Protein AF-A0A9X8MGQ5-F1 (afdb_monomer)

Solvent-accessible surface area (backbone atoms only — not comparable to full-atom values): 3345 Å² total; per-residue (Å²): 134,87,83,68,80,85,65,57,62,97,82,38,66,55,76,89,44,44,48,81,48,6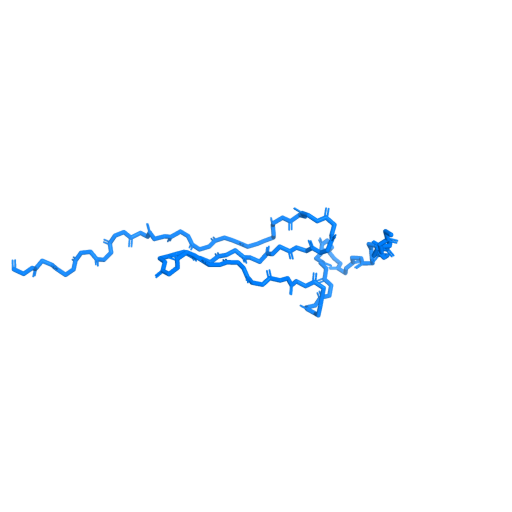7,83,89,63,35,44,34,38,33,34,78,87,68,48,73,86,46,75,48,72,68,72,84,77,69,77,85,124

pLDDT: mean 81.15, std 13.78, range [47.0, 94.0]

Radius of gyration: 14.45 Å; Cα contacts (8 Å, |Δi|>4): 56; chains: 1; bounding box: 31×16×46 Å

Foldseek 3Di:
DDDDPQPADVNHGPPVQWDWDDPPAKIFTAGVVRDTPDIGHHPDPPVPD

Structure (mmCIF, N/CA/C/O backbone):
data_AF-A0A9X8MGQ5-F1
#
_entry.id   AF-A0A9X8MGQ5-F1
#
loop_
_atom_site.group_PDB
_atom_site.id
_atom_site.type_symbol
_atom_site.label_atom_id
_atom_site.label_alt_id
_atom_site.label_comp_id
_atom_site.label_asym_id
_atom_site.label_entity_id
_atom_site.label_seq_id
_atom_site.pdbx_PDB_ins_code
_atom_site.Cartn_x
_atom_site.Cartn_y
_atom_site.Cartn_z
_atom_site.occupancy
_atom_site.B_iso_or_equiv
_atom_site.auth_seq_id
_atom_site.auth_comp_id
_atom_site.auth_asym_id
_atom_site.auth_atom_id
_atom_site.pdbx_PDB_model_num
ATOM 1 N N . MET A 1 1 ? -8.671 -6.884 -21.434 1.00 47.00 1 MET A N 1
ATOM 2 C CA . MET A 1 1 ? -7.822 -7.177 -20.263 1.00 47.00 1 MET A CA 1
ATOM 3 C C . MET A 1 1 ? -6.620 -6.258 -20.351 1.00 47.00 1 MET A C 1
ATOM 5 O O . MET A 1 1 ? -5.992 -6.238 -21.400 1.00 47.00 1 MET A O 1
ATOM 9 N N . GLN A 1 2 ? -6.390 -5.407 -19.356 1.00 52.97 2 GLN A N 1
ATOM 10 C CA . GLN A 1 2 ? -5.233 -4.514 -19.360 1.00 52.97 2 GLN A CA 1
ATOM 11 C C . GLN A 1 2 ? -4.088 -5.253 -18.670 1.00 52.97 2 GLN A C 1
ATOM 13 O O . GLN A 1 2 ? -4.209 -5.618 -17.505 1.00 52.97 2 GLN A O 1
ATOM 18 N N . THR A 1 3 ? -3.032 -5.564 -19.417 1.00 52.47 3 THR A N 1
ATOM 19 C CA . THR A 1 3 ? -1.829 -6.206 -18.885 1.00 52.47 3 THR A CA 1
ATOM 20 C C . THR A 1 3 ? -0.943 -5.089 -18.352 1.00 52.47 3 THR A C 1
ATOM 22 O O . THR A 1 3 ? -0.323 -4.365 -19.127 1.00 52.47 3 THR A O 1
ATOM 25 N N . PHE A 1 4 ? -0.976 -4.860 -17.044 1.00 62.94 4 PHE A N 1
ATOM 26 C CA . PHE A 1 4 ? -0.105 -3.875 -16.415 1.00 62.94 4 PHE A CA 1
ATOM 27 C C . PHE A 1 4 ? 1.290 -4.494 -16.297 1.00 62.94 4 PHE A C 1
ATOM 29 O O . PHE A 1 4 ? 1.455 -5.524 -15.649 1.00 62.94 4 PHE A O 1
ATOM 36 N N . GLU A 1 5 ? 2.276 -3.907 -16.974 1.00 64.44 5 GLU A N 1
ATOM 37 C CA . GLU A 1 5 ? 3.684 -4.278 -16.820 1.00 64.44 5 GLU A CA 1
ATOM 38 C C . GLU A 1 5 ? 4.071 -4.132 -15.340 1.00 64.44 5 GLU A C 1
ATOM 40 O O . GLU A 1 5 ? 4.029 -3.033 -14.782 1.00 64.44 5 GLU A O 1
ATOM 45 N N . THR A 1 6 ? 4.440 -5.236 -14.690 1.00 68.62 6 THR A N 1
ATOM 46 C CA . THR A 1 6 ? 4.931 -5.265 -13.305 1.00 68.62 6 THR A CA 1
ATOM 47 C C . THR A 1 6 ? 6.361 -4.742 -13.232 1.00 68.62 6 THR A C 1
ATOM 49 O O . THR A 1 6 ? 7.294 -5.466 -12.888 1.00 68.62 6 THR A O 1
ATOM 52 N N . HIS A 1 7 ? 6.563 -3.478 -13.591 1.00 81.81 7 HIS A N 1
ATOM 53 C CA . HIS A 1 7 ? 7.828 -2.808 -13.337 1.00 81.81 7 HIS A CA 1
ATOM 54 C C . HIS A 1 7 ? 7.889 -2.469 -11.846 1.00 81.81 7 HIS A C 1
ATOM 56 O O . HIS A 1 7 ? 7.098 -1.663 -11.363 1.00 81.81 7 HIS A O 1
ATOM 62 N N . ARG A 1 8 ? 8.789 -3.126 -11.108 1.00 86.94 8 ARG A N 1
ATOM 63 C CA . ARG A 1 8 ? 9.001 -2.915 -9.671 1.00 86.94 8 ARG A CA 1
ATOM 64 C C . ARG A 1 8 ? 10.356 -2.249 -9.443 1.00 86.94 8 ARG A C 1
ATOM 66 O O . ARG A 1 8 ? 11.356 -2.664 -10.021 1.00 86.94 8 ARG A O 1
ATOM 73 N N . ILE A 1 9 ? 10.392 -1.254 -8.567 1.00 90.00 9 ILE A N 1
ATOM 74 C CA . ILE A 1 9 ? 11.594 -0.543 -8.136 1.00 90.00 9 ILE A CA 1
ATOM 75 C C . ILE A 1 9 ? 11.862 -0.971 -6.695 1.00 90.00 9 ILE A C 1
ATOM 77 O O . ILE A 1 9 ? 11.046 -0.725 -5.812 1.00 90.00 9 ILE A O 1
ATOM 81 N N . GLU A 1 10 ? 12.966 -1.686 -6.476 1.00 90.50 10 GLU A N 1
ATOM 82 C CA . GLU A 1 10 ? 13.350 -2.218 -5.154 1.00 90.50 10 GLU A CA 1
ATOM 83 C C . GLU A 1 10 ? 12.256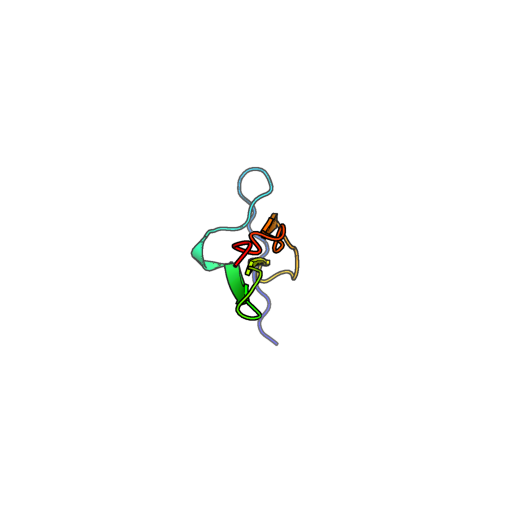 -3.068 -4.472 1.00 90.50 10 GLU A C 1
ATOM 85 O O . GLU A 1 10 ? 12.186 -3.163 -3.251 1.00 90.50 10 GLU A O 1
ATOM 90 N N . GLY A 1 11 ? 11.396 -3.710 -5.271 1.00 88.31 11 GLY A N 1
ATOM 91 C CA . GLY A 1 11 ? 10.276 -4.526 -4.791 1.00 88.31 11 GLY A CA 1
ATOM 92 C C . GLY A 1 11 ? 8.930 -3.797 -4.717 1.00 88.31 11 GLY A C 1
ATOM 93 O O . GLY A 1 11 ? 7.900 -4.457 -4.606 1.00 88.31 11 GLY A O 1
ATOM 94 N N . TYR A 1 12 ? 8.894 -2.475 -4.885 1.00 88.94 12 TYR A N 1
ATOM 95 C CA . TYR A 1 12 ? 7.668 -1.668 -4.860 1.00 88.94 12 TYR A CA 1
ATOM 96 C C . TYR A 1 12 ? 7.194 -1.316 -6.269 1.00 88.94 12 TYR A C 1
ATOM 98 O O . TYR A 1 12 ? 8.001 -1.173 -7.185 1.00 88.94 12 TYR A O 1
ATOM 106 N N . ALA A 1 13 ? 5.886 -1.191 -6.479 1.00 90.56 13 ALA A N 1
ATOM 107 C CA . ALA A 1 13 ? 5.362 -0.645 -7.726 1.00 90.56 13 ALA A CA 1
ATOM 108 C C . ALA A 1 13 ? 5.550 0.889 -7.765 1.00 90.56 13 ALA A C 1
ATOM 110 O O . ALA A 1 13 ? 5.698 1.526 -6.721 1.00 90.56 13 ALA A O 1
ATOM 111 N N . PRO A 1 14 ? 5.553 1.511 -8.956 1.00 89.88 14 PRO A N 1
ATOM 112 C CA . PRO A 1 14 ? 5.429 2.956 -9.092 1.00 89.88 14 PRO A CA 1
ATOM 113 C C . PRO A 1 14 ? 4.170 3.477 -8.392 1.00 89.88 14 PRO A C 1
ATOM 115 O O . PRO A 1 14 ? 3.152 2.784 -8.341 1.00 89.88 14 PRO A O 1
ATOM 118 N N . LEU A 1 15 ? 4.215 4.706 -7.872 1.00 87.75 15 LEU A N 1
ATOM 119 C CA . LEU A 1 15 ? 3.120 5.261 -7.071 1.00 87.75 15 LEU A CA 1
ATOM 120 C C . LEU A 1 15 ? 1.811 5.370 -7.872 1.00 87.75 15 LEU A C 1
ATOM 122 O O . LEU A 1 15 ? 0.733 5.111 -7.343 1.00 87.75 15 LEU A O 1
ATOM 126 N N . GLU A 1 16 ? 1.912 5.701 -9.158 1.00 91.25 16 GLU A N 1
ATOM 127 C CA . GLU A 1 16 ? 0.796 5.779 -10.103 1.00 91.25 16 GLU A CA 1
ATOM 128 C C . GLU A 1 16 ? 0.118 4.430 -10.377 1.00 91.25 16 GLU A C 1
ATOM 130 O O . GLU A 1 16 ? -1.010 4.395 -10.867 1.00 91.25 16 GLU A O 1
ATOM 135 N N . ASN A 1 17 ? 0.787 3.325 -10.038 1.00 92.25 17 ASN A N 1
ATOM 136 C CA . ASN A 1 17 ? 0.272 1.972 -10.205 1.00 92.25 17 ASN A CA 1
ATOM 137 C C . ASN A 1 17 ? -0.421 1.443 -8.942 1.00 92.25 17 ASN A C 1
ATOM 139 O O . ASN A 1 17 ? -0.804 0.274 -8.921 1.00 92.25 17 ASN A O 1
ATOM 143 N N . TYR A 1 18 ? -0.610 2.267 -7.905 1.00 91.31 18 TYR A N 1
ATOM 144 C CA . TYR A 1 18 ? -1.441 1.904 -6.759 1.00 91.31 18 TYR A 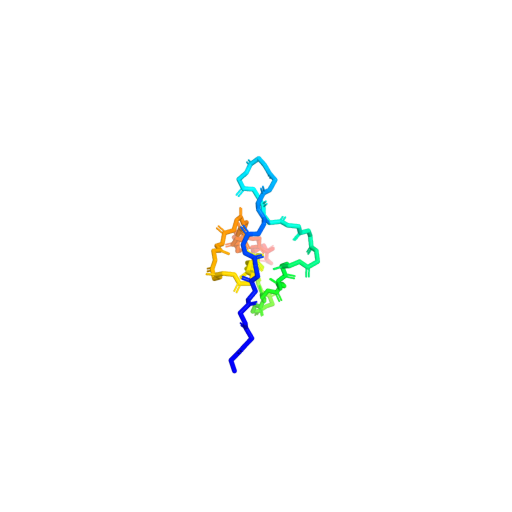CA 1
ATOM 145 C C . TYR A 1 18 ? -2.827 2.531 -6.832 1.00 91.31 18 TYR A C 1
ATOM 147 O O . TYR A 1 18 ? -2.996 3.723 -7.087 1.00 91.31 18 TYR A O 1
ATOM 155 N N . ALA A 1 19 ? -3.827 1.726 -6.489 1.00 93.75 19 ALA A N 1
ATOM 156 C CA . ALA A 1 19 ? -5.144 2.199 -6.106 1.00 93.75 19 ALA A CA 1
ATOM 157 C C . ALA A 1 19 ? -5.265 2.230 -4.576 1.00 93.75 19 ALA A C 1
ATOM 159 O O . ALA A 1 19 ? -4.841 1.298 -3.888 1.00 93.75 19 ALA A O 1
ATOM 160 N N . ALA A 1 20 ? -5.887 3.285 -4.048 1.00 93.19 20 ALA A N 1
ATOM 161 C CA . ALA A 1 20 ? -6.282 3.350 -2.647 1.00 93.19 20 ALA A CA 1
ATOM 162 C C . ALA A 1 20 ? -7.683 2.747 -2.476 1.00 93.19 20 ALA A C 1
ATOM 164 O O . ALA A 1 20 ? -8.651 3.240 -3.059 1.00 93.19 20 ALA A O 1
ATOM 165 N N . LEU A 1 21 ? -7.798 1.697 -1.662 1.00 92.31 21 LEU A N 1
ATOM 166 C CA . LEU A 1 21 ? -9.076 1.102 -1.269 1.00 92.31 21 LEU A CA 1
ATOM 167 C C . LEU A 1 21 ? -9.348 1.412 0.200 1.00 92.31 21 LEU A C 1
ATOM 169 O O . LEU A 1 21 ? -8.486 1.186 1.046 1.00 92.31 21 LEU A O 1
ATOM 173 N N . SER A 1 22 ? -10.540 1.917 0.511 1.00 91.19 22 SER A N 1
ATOM 174 C CA . SER A 1 22 ? -10.937 2.245 1.881 1.00 91.19 22 SER A CA 1
ATOM 175 C C . SER A 1 22 ? -12.397 1.891 2.140 1.00 91.19 22 SER A C 1
ATOM 177 O O . SER A 1 22 ? -13.243 2.020 1.257 1.00 91.19 22 SER A O 1
ATOM 179 N N . ASP A 1 23 ? -12.685 1.475 3.371 1.00 89.56 23 ASP A N 1
ATOM 180 C CA . ASP A 1 23 ? -14.034 1.260 3.904 1.00 89.56 23 ASP A CA 1
ATOM 181 C C . ASP A 1 23 ? -14.484 2.399 4.846 1.00 89.56 23 ASP A C 1
ATOM 183 O O . ASP A 1 23 ? -15.479 2.274 5.560 1.00 89.56 23 ASP A O 1
ATOM 187 N N . GLY A 1 24 ? -13.735 3.508 4.885 1.00 88.25 24 GLY A N 1
ATOM 188 C CA . GLY A 1 24 ? -13.948 4.623 5.812 1.00 88.25 24 GLY A CA 1
ATOM 189 C C . GLY A 1 24 ? -13.330 4.426 7.202 1.00 88.25 24 GLY A C 1
ATOM 190 O O . GLY A 1 24 ? -13.350 5.357 8.004 1.00 88.25 24 GLY A O 1
ATOM 191 N N . ARG A 1 25 ? -12.761 3.250 7.500 1.00 86.25 25 ARG A N 1
ATOM 192 C CA . ARG A 1 25 ? -12.070 2.956 8.770 1.00 86.25 25 ARG A CA 1
ATOM 193 C C . ARG A 1 25 ? -10.616 2.547 8.572 1.00 86.25 25 ARG A C 1
ATOM 195 O O . ARG A 1 25 ? -9.789 2.806 9.440 1.00 86.25 25 ARG A O 1
ATOM 202 N N . SER A 1 26 ? -10.323 1.914 7.445 1.00 86.00 26 SER A N 1
ATOM 203 C CA . SER A 1 26 ? -9.005 1.419 7.063 1.00 86.00 26 SER A CA 1
ATOM 204 C C . SER A 1 26 ? -8.684 1.815 5.624 1.00 86.00 26 SER A C 1
ATOM 206 O O . SER A 1 26 ? -9.580 2.159 4.846 1.00 86.00 26 SER A O 1
ATOM 208 N N . VAL A 1 27 ? -7.403 1.772 5.261 1.00 92.56 27 VAL A N 1
ATOM 209 C CA . VAL A 1 27 ? -6.947 2.012 3.885 1.00 92.56 27 VAL A CA 1
ATOM 210 C C . VAL A 1 27 ? -5.873 1.010 3.477 1.00 92.56 27 VAL A C 1
ATOM 212 O O . VAL A 1 27 ? -4.980 0.687 4.263 1.00 92.56 27 VAL A O 1
ATOM 215 N N . ALA A 1 28 ? -5.964 0.544 2.235 1.00 93.81 28 ALA A N 1
ATOM 216 C CA . ALA A 1 28 ? -4.993 -0.320 1.582 1.00 93.81 28 ALA A CA 1
ATOM 217 C C . ALA A 1 28 ? -4.465 0.343 0.314 1.00 93.81 28 ALA A C 1
ATOM 219 O O . ALA A 1 28 ? -5.247 0.928 -0.440 1.00 93.81 28 ALA A O 1
ATOM 220 N N . LEU A 1 29 ? -3.168 0.192 0.053 1.00 94.00 29 LEU A N 1
ATOM 221 C CA . LEU A 1 29 ? -2.591 0.463 -1.261 1.00 94.00 29 LEU A CA 1
ATOM 222 C C . LEU A 1 29 ? -2.443 -0.859 -2.008 1.00 94.00 29 LEU A C 1
ATOM 224 O O . LEU A 1 29 ? -1.724 -1.751 -1.557 1.00 94.00 29 LEU A O 1
ATOM 228 N N . VAL A 1 30 ? -3.141 -0.974 -3.137 1.00 93.50 30 VAL A N 1
ATOM 229 C CA . VAL A 1 30 ? -3.159 -2.180 -3.971 1.00 93.50 30 VAL A CA 1
ATOM 230 C C . VAL A 1 30 ? -2.523 -1.863 -5.313 1.00 93.50 30 VAL A C 1
ATOM 232 O O . VAL A 1 30 ? -2.994 -0.971 -6.018 1.00 93.50 30 VAL A O 1
ATOM 235 N N . ALA A 1 31 ? -1.444 -2.565 -5.647 1.00 92.75 31 ALA A N 1
ATOM 236 C CA . ALA A 1 31 ? -0.776 -2.430 -6.932 1.00 92.75 31 ALA A CA 1
ATOM 237 C C . ALA A 1 31 ? -1.643 -3.014 -8.060 1.00 92.75 31 ALA A C 1
ATOM 239 O O . ALA A 1 31 ? -2.520 -3.849 -7.835 1.00 92.75 31 ALA A O 1
ATOM 240 N N . THR A 1 32 ? -1.371 -2.621 -9.302 1.00 90.69 32 THR A N 1
ATOM 241 C CA . THR A 1 32 ? -2.060 -3.137 -10.500 1.00 90.69 32 THR A CA 1
ATOM 242 C C . THR A 1 32 ? -1.910 -4.645 -10.719 1.00 90.69 32 THR A C 1
ATOM 244 O O . THR A 1 32 ? -2.716 -5.240 -11.433 1.00 90.69 32 THR A O 1
ATOM 247 N N . ASP A 1 33 ? -0.918 -5.275 -10.090 1.00 88.44 33 ASP A N 1
ATOM 248 C CA . ASP A 1 33 ? -0.728 -6.729 -10.073 1.00 88.44 33 ASP A CA 1
ATOM 249 C C . ASP A 1 33 ? -1.486 -7.442 -8.942 1.00 88.44 33 ASP A C 1
ATOM 251 O O . ASP A 1 33 ? -1.410 -8.663 -8.811 1.00 88.44 33 ASP A O 1
ATOM 255 N N . GLY A 1 34 ? -2.243 -6.686 -8.144 1.00 88.25 34 GLY A N 1
ATOM 256 C CA . GLY A 1 34 ? -3.039 -7.182 -7.028 1.00 88.25 34 GLY A CA 1
ATOM 257 C C . GLY A 1 34 ? -2.276 -7.307 -5.709 1.00 88.25 34 GLY A C 1
ATOM 258 O O . GLY A 1 34 ? -2.884 -7.686 -4.708 1.00 88.25 34 GLY A O 1
ATOM 259 N N . SER A 1 35 ? -0.980 -6.985 -5.667 1.00 90.12 35 SER A N 1
ATOM 260 C CA . SER A 1 35 ? -0.207 -7.025 -4.419 1.00 90.12 35 SER A CA 1
ATOM 261 C C . SER A 1 35 ? -0.606 -5.889 -3.478 1.00 90.12 35 SER A C 1
ATOM 263 O O . SER A 1 35 ? -0.928 -4.784 -3.918 1.00 90.12 35 SER A O 1
ATOM 265 N N . ILE A 1 36 ? -0.548 -6.151 -2.172 1.00 90.56 36 ILE A N 1
ATOM 266 C CA . ILE A 1 36 ? -0.803 -5.158 -1.125 1.00 90.56 36 ILE A CA 1
ATOM 267 C C . ILE A 1 36 ? 0.523 -4.841 -0.451 1.00 90.56 36 ILE A C 1
ATOM 269 O O . ILE A 1 36 ? 1.058 -5.674 0.280 1.00 90.56 36 ILE A O 1
ATOM 273 N N . ASP A 1 37 ? 1.016 -3.626 -0.666 1.00 86.94 37 ASP A N 1
ATOM 274 C CA . ASP A 1 37 ? 2.314 -3.209 -0.125 1.00 86.94 37 ASP A CA 1
ATOM 275 C C . ASP A 1 37 ? 2.154 -2.395 1.170 1.00 86.94 37 ASP A C 1
ATOM 277 O O . ASP A 1 37 ? 3.084 -2.295 1.968 1.00 86.94 37 ASP A O 1
ATOM 281 N N . TRP A 1 38 ? 0.957 -1.849 1.421 1.00 84.44 38 TRP A N 1
ATOM 282 C CA . TRP A 1 38 ? 0.633 -1.139 2.657 1.00 84.44 38 TRP A CA 1
ATOM 283 C C . TRP A 1 38 ? -0.825 -1.338 3.075 1.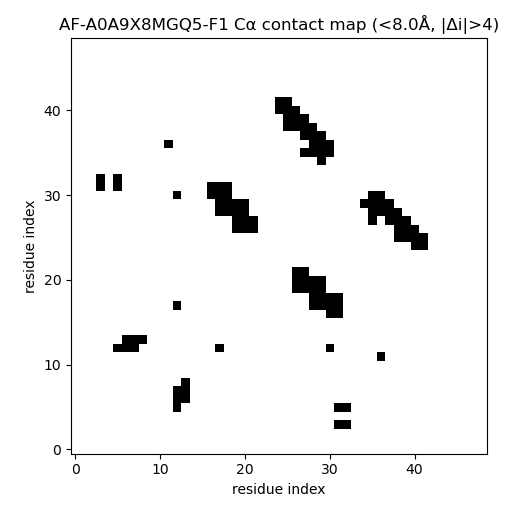00 84.44 38 TRP A C 1
ATOM 285 O O . TRP A 1 38 ? -1.744 -1.246 2.256 1.00 84.44 38 TRP A O 1
ATOM 295 N N . TRP A 1 39 ? -1.036 -1.537 4.378 1.00 86.19 39 TRP A N 1
ATOM 296 C CA . TRP A 1 39 ? -2.350 -1.647 5.007 1.00 86.19 39 TRP A CA 1
ATOM 297 C C . TRP A 1 39 ? -2.364 -0.911 6.353 1.00 86.19 39 TRP A C 1
ATOM 299 O O . TRP A 1 39 ? -1.567 -1.209 7.241 1.00 86.19 39 TRP A O 1
ATOM 309 N N . CYS A 1 40 ? -3.302 0.022 6.522 1.00 82.56 40 CYS A N 1
ATOM 310 C CA . CYS A 1 40 ? -3.566 0.726 7.777 1.00 82.56 40 CYS A CA 1
ATOM 311 C C . CYS A 1 40 ? -4.930 0.276 8.331 1.00 82.56 40 CYS A C 1
ATOM 313 O O . CYS A 1 40 ? -5.947 0.846 7.926 1.00 82.56 40 CYS A O 1
ATOM 315 N N . PRO A 1 41 ? -4.987 -0.730 9.228 1.00 77.75 41 PRO A N 1
ATOM 316 C CA . PRO A 1 41 ? -6.230 -1.122 9.875 1.00 77.75 41 PRO A CA 1
ATOM 317 C C . PRO A 1 41 ? -6.635 -0.099 10.934 1.00 77.75 41 PRO A C 1
ATOM 319 O O . PRO A 1 41 ? -5.788 0.532 11.571 1.00 77.75 41 PRO A O 1
ATOM 322 N N . GLN A 1 42 ? -7.936 -0.001 11.192 1.00 77.62 42 GLN A N 1
ATOM 323 C CA . GLN A 1 42 ? -8.436 0.672 12.383 1.00 77.62 42 GLN A CA 1
ATOM 324 C C . GLN A 1 42 ? -7.908 -0.029 13.647 1.00 77.62 42 GLN A C 1
ATOM 326 O O . GLN A 1 42 ? -8.386 -1.097 14.027 1.00 77.62 42 GLN A O 1
ATOM 331 N N . TYR A 1 43 ? -6.988 0.616 14.358 1.00 70.56 43 TYR A N 1
ATOM 332 C CA . TYR A 1 43 ? -6.740 0.337 15.770 1.00 70.56 43 TYR A CA 1
ATOM 333 C C . TYR A 1 43 ? -7.634 1.282 16.566 1.00 70.56 43 TYR A C 1
ATOM 335 O O . TYR A 1 43 ? -7.519 2.498 16.432 1.00 70.56 43 TYR A O 1
ATOM 343 N N . GLY A 1 44 ? -8.604 0.730 17.294 1.00 64.50 44 GLY A N 1
ATOM 344 C CA . GLY A 1 44 ? -9.701 1.478 17.903 1.00 64.50 44 GLY A CA 1
ATOM 345 C C . GLY A 1 44 ? -9.255 2.689 18.724 1.00 64.50 44 GLY A C 1
ATOM 346 O O . GLY A 1 44 ? -8.952 2.564 19.903 1.00 64.50 44 GLY A O 1
ATOM 347 N N . LEU A 1 45 ? -9.324 3.880 18.130 1.00 63.59 45 LEU A N 1
ATOM 348 C CA . LEU A 1 45 ? -9.560 5.111 18.870 1.00 63.59 45 LEU A CA 1
ATOM 349 C C . LEU A 1 45 ? -11.069 5.198 19.091 1.00 63.59 45 LEU A C 1
ATOM 351 O O . LEU A 1 45 ? -11.766 5.941 18.408 1.00 63.59 45 LEU A O 1
ATOM 355 N N . THR A 1 46 ? -11.605 4.387 20.000 1.00 61.41 46 THR A N 1
ATOM 356 C CA . THR A 1 46 ? -12.849 4.783 20.656 1.00 61.41 46 THR A CA 1
ATOM 357 C C . THR A 1 46 ? -12.496 6.016 21.488 1.00 61.41 46 THR A C 1
ATOM 359 O O . THR A 1 46 ? -11.733 5.861 22.446 1.00 61.41 46 THR A O 1
ATOM 362 N N . PRO A 1 47 ? -12.966 7.240 21.173 1.00 54.94 47 PRO A N 1
ATOM 363 C CA . PRO A 1 47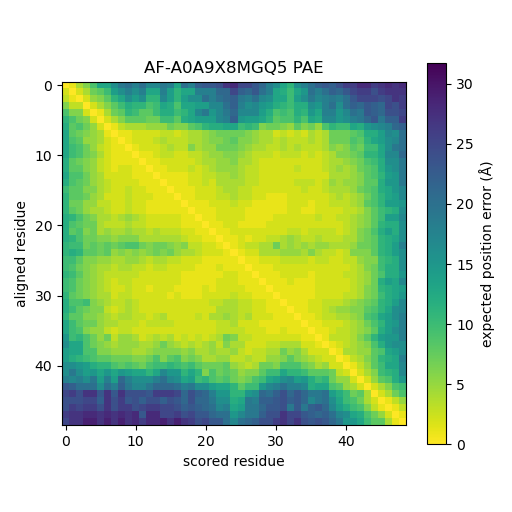 ? -13.014 8.246 22.21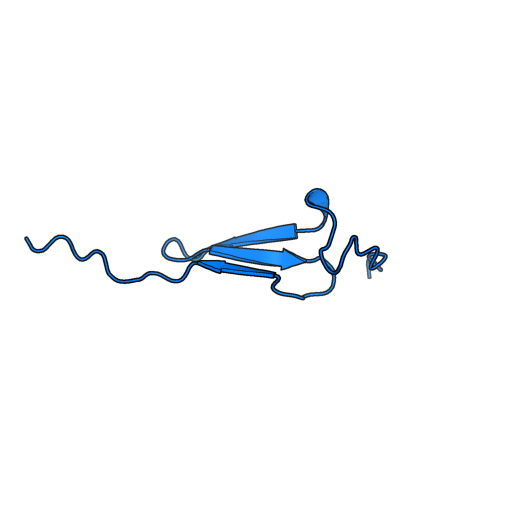5 1.00 54.94 47 PRO A CA 1
ATOM 364 C C . PRO A 1 47 ? -13.968 7.681 23.269 1.00 54.94 47 PRO A C 1
ATOM 366 O O . PRO A 1 47 ? -15.140 7.442 22.977 1.00 54.94 47 PRO A O 1
ATOM 369 N N . SER A 1 48 ? -13.447 7.361 24.453 1.00 56.06 48 SER A N 1
ATOM 370 C CA . SER A 1 48 ? -14.294 7.094 25.610 1.00 56.06 48 SER A CA 1
ATOM 371 C C . SER A 1 48 ? -15.126 8.353 25.836 1.00 56.06 48 SER A C 1
ATOM 373 O O . SER A 1 48 ? -14.568 9.393 26.190 1.00 56.06 48 SER A O 1
ATOM 375 N N . VAL A 1 49 ? -16.421 8.27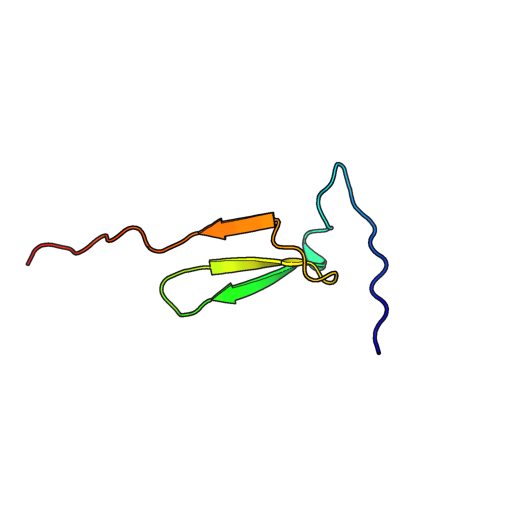6 25.526 1.00 56.59 49 VAL A N 1
ATOM 376 C CA . VAL A 1 49 ? -17.408 9.266 25.970 1.00 56.59 49 VAL A CA 1
ATOM 377 C C . VAL A 1 49 ? -17.782 8.987 27.416 1.00 56.59 49 VAL A C 1
ATOM 379 O O . VAL A 1 49 ? -17.761 7.793 27.801 1.00 56.59 49 VAL A O 1
#

Mean predicted aligned error: 8.08 Å

Organism: NCBI:txid243924

Secondary structure (DSSP, 8-state):
--------BTTBPPGGGEEEEE-SS-EEEEETTS-EEEEE---------

Nearest PDB struct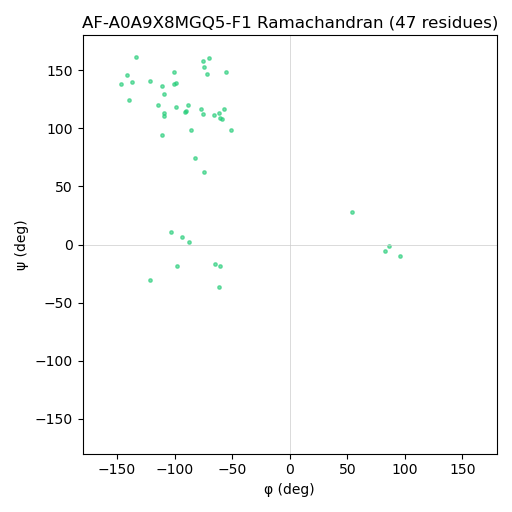ures (foldseek):
  8owu-assembly1_B  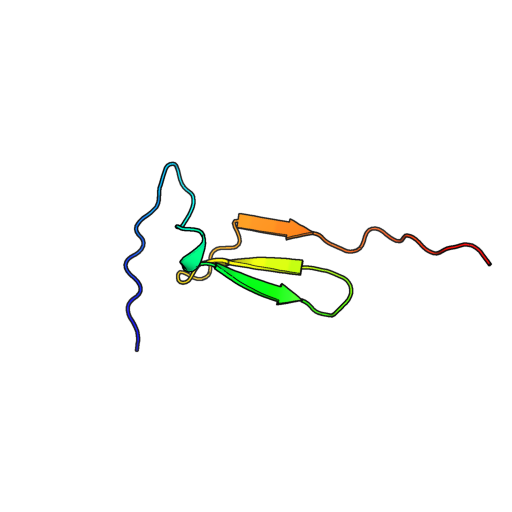TM=6.637E-01  e=1.025E+00  Bacillus cereus BAG3X2-1
  8hme-assembly1_D  TM=7.836E-01  e=7.301E+00  Tetrahymena thermophila
  8owu-assembly1_C  TM=5.928E-01  e=2.247E+00  Bacillus cereus BAG3X2-1
  1pug-assembly2_D  TM=6.415E-01  e=4.325E+00  Escherichia coli
  1j8b-assembly1_A-2  TM=6.100E-01  e=5.263E+00  Haemophilus influenzae Rd KW20

Sequence (49 aa):
MQTFETHRIEGYAPLENYAALSDGRSVALVATDGSIDWWCPQYGLTPSV